Protein AF-A0A813CI62-F1 (afdb_monomer_lite)

Sequence (107 aa):
LGQDHSETIACRELLGKVLASLGDLDQAVHELNQVVELQSKTIGPKSVQALEAMQALASLKESAALQGNGSVKRLGDSVSVTRAAVNKGREDRKAVKDADGSSNSTQ

Radius of gyration: 27.82 Å; chains: 1; bounding box: 65×47×71 Å

Foldseek 3Di:
DDPLPVVVLVVLLVVLVVCLVVVVLVVSLVSLVVSLVSCCVNVRNPDPSNVVSVVSNVVSVVVVVVVVVVVVVVVVVVVVVVVVVVVVVVVVVVVVVVVVPPPPDDD

Structure (mmCIF, N/CA/C/O backbone):
data_AF-A0A813CI62-F1
#
_entry.id   AF-A0A813CI62-F1
#
loop_
_atom_site.group_PDB
_atom_site.id
_atom_site.type_symbol
_atom_site.label_atom_id
_atom_site.label_alt_id
_atom_site.label_comp_id
_atom_site.label_asym_id
_atom_site.label_entity_id
_atom_site.label_seq_id
_atom_site.pdbx_PDB_ins_code
_atom_site.Cartn_x
_atom_site.Cartn_y
_atom_site.Cartn_z
_atom_site.occupancy
_atom_site.B_iso_or_equiv
_atom_site.auth_seq_id
_atom_site.auth_comp_id
_atom_site.auth_asym_id
_atom_site.auth_atom_id
_atom_site.pdbx_PDB_model_num
ATOM 1 N N . LEU A 1 1 ? 8.369 9.458 -23.209 1.00 49.97 1 LEU A N 1
ATOM 2 C CA . LEU A 1 1 ? 8.281 9.335 -21.738 1.00 49.97 1 LEU A CA 1
ATOM 3 C C . LEU A 1 1 ? 6.905 8.747 -21.418 1.00 49.97 1 LEU A C 1
ATOM 5 O O . LEU A 1 1 ? 5.947 9.494 -21.300 1.00 49.97 1 LEU A O 1
ATOM 9 N N . GLY A 1 2 ? 6.767 7.420 -21.501 1.00 47.06 2 GLY A N 1
ATOM 10 C CA . GLY A 1 2 ? 5.480 6.717 -21.367 1.00 47.06 2 GLY A CA 1
ATOM 11 C C . GLY A 1 2 ? 5.208 6.262 -19.931 1.00 47.06 2 GLY A C 1
ATOM 12 O O . GLY A 1 2 ? 6.114 6.283 -19.106 1.00 47.06 2 GLY A O 1
ATOM 13 N N . GLN A 1 3 ? 3.980 5.814 -19.660 1.00 53.06 3 GLN A N 1
ATOM 14 C CA . GLN A 1 3 ? 3.502 5.323 -18.352 1.00 53.06 3 GLN A CA 1
ATOM 15 C C . GLN A 1 3 ? 4.290 4.124 -17.774 1.00 53.06 3 GLN A C 1
ATOM 17 O O . GLN A 1 3 ? 4.118 3.806 -16.603 1.00 53.06 3 GLN A O 1
ATOM 22 N N . ASP A 1 4 ? 5.180 3.514 -18.562 1.00 53.75 4 ASP A N 1
ATOM 23 C CA . ASP A 1 4 ? 6.118 2.451 -18.166 1.00 53.75 4 ASP A CA 1
ATOM 24 C C . ASP A 1 4 ? 7.491 2.964 -17.698 1.00 53.75 4 ASP A C 1
ATOM 26 O O . ASP A 1 4 ? 8.378 2.174 -17.374 1.00 53.75 4 ASP A O 1
ATOM 30 N N . HIS A 1 5 ? 7.733 4.280 -17.697 1.00 63.91 5 HIS A N 1
ATOM 31 C CA . HIS A 1 5 ? 9.036 4.788 -17.287 1.00 63.91 5 HIS A CA 1
ATOM 32 C C . HIS A 1 5 ? 9.192 4.625 -15.775 1.00 63.91 5 HIS A C 1
ATOM 34 O O . HIS A 1 5 ? 8.387 5.143 -15.000 1.00 63.91 5 HIS A O 1
ATOM 40 N N . SER A 1 6 ? 10.265 3.954 -15.354 1.00 66.81 6 SER A N 1
ATOM 41 C CA . SER A 1 6 ? 10.579 3.657 -13.949 1.00 66.81 6 SER A CA 1
ATOM 42 C C . SER A 1 6 ? 10.480 4.869 -13.012 1.00 66.81 6 SER A C 1
ATOM 44 O O . SER A 1 6 ? 10.180 4.711 -11.834 1.00 66.81 6 SER A O 1
ATOM 46 N N . GLU A 1 7 ? 10.676 6.081 -13.535 1.00 70.69 7 GLU A N 1
ATOM 47 C CA . GLU A 1 7 ? 10.511 7.346 -12.814 1.00 70.69 7 GLU A CA 1
ATOM 48 C C . GLU A 1 7 ? 9.058 7.613 -12.399 1.00 70.69 7 GLU A C 1
ATOM 50 O O . GLU A 1 7 ? 8.795 7.981 -11.259 1.00 70.69 7 GLU A O 1
ATOM 55 N N . THR A 1 8 ? 8.089 7.370 -13.286 1.00 78.06 8 THR A N 1
ATOM 56 C CA . THR A 1 8 ? 6.660 7.525 -12.975 1.00 78.06 8 THR A CA 1
ATOM 57 C C . THR A 1 8 ? 6.215 6.514 -11.922 1.00 78.06 8 THR A C 1
ATOM 59 O O . THR A 1 8 ? 5.459 6.855 -11.013 1.00 78.06 8 THR A O 1
ATOM 62 N N . ILE A 1 9 ? 6.724 5.285 -12.011 1.00 79.88 9 ILE A N 1
ATOM 63 C CA . ILE A 1 9 ? 6.477 4.235 -11.020 1.00 79.88 9 ILE A CA 1
ATOM 64 C C . ILE A 1 9 ? 7.062 4.641 -9.657 1.00 79.88 9 ILE A C 1
ATOM 66 O O . ILE A 1 9 ? 6.368 4.543 -8.647 1.00 79.88 9 ILE A O 1
ATOM 70 N N . ALA A 1 10 ? 8.290 5.169 -9.626 1.00 81.12 10 ALA A N 1
ATOM 71 C CA . ALA A 1 10 ? 8.922 5.651 -8.398 1.00 81.12 10 ALA A CA 1
ATOM 72 C C . ALA A 1 10 ? 8.162 6.836 -7.771 1.00 81.12 10 ALA A C 1
ATOM 74 O O . ALA A 1 10 ? 7.981 6.881 -6.554 1.00 81.12 10 ALA A O 1
ATOM 75 N N . CYS A 1 11 ? 7.653 7.769 -8.585 1.00 83.31 11 CYS A N 1
ATOM 76 C CA . CYS A 1 11 ? 6.804 8.859 -8.099 1.00 83.31 11 CYS A CA 1
ATOM 77 C C . CYS A 1 11 ? 5.513 8.345 -7.443 1.00 83.31 11 CYS A C 1
ATOM 79 O O . CYS A 1 11 ? 5.127 8.854 -6.392 1.00 83.31 11 CYS A O 1
ATOM 81 N N . ARG A 1 12 ? 4.860 7.331 -8.025 1.00 85.06 12 ARG A N 1
ATOM 82 C CA . ARG A 1 12 ? 3.654 6.714 -7.443 1.00 85.06 12 ARG A CA 1
ATOM 83 C C . ARG A 1 12 ? 3.945 5.977 -6.142 1.00 85.06 12 ARG A C 1
ATOM 85 O O . ARG A 1 12 ? 3.180 6.084 -5.189 1.00 85.06 12 ARG A O 1
ATOM 92 N N . GLU A 1 13 ? 5.070 5.274 -6.073 1.00 85.31 13 GLU A N 1
ATOM 93 C CA . GLU A 1 13 ? 5.492 4.600 -4.846 1.00 85.31 13 GLU A CA 1
ATOM 94 C C . GLU A 1 13 ? 5.738 5.607 -3.715 1.00 85.31 13 GLU A C 1
ATOM 96 O O . GLU A 1 13 ? 5.275 5.416 -2.587 1.00 85.31 13 GLU A O 1
ATOM 101 N N . LEU A 1 14 ? 6.418 6.715 -4.024 1.00 86.69 14 LEU A N 1
ATOM 102 C CA . LEU A 1 14 ? 6.644 7.792 -3.068 1.00 86.69 14 LEU A CA 1
ATOM 103 C C . LEU A 1 14 ? 5.322 8.423 -2.615 1.00 86.69 14 LEU A C 1
ATOM 105 O O . LEU A 1 14 ? 5.139 8.648 -1.419 1.00 86.69 14 LEU A O 1
ATOM 109 N N . LEU A 1 15 ? 4.387 8.652 -3.541 1.00 88.06 15 LEU A N 1
ATOM 110 C CA . LEU A 1 15 ? 3.053 9.159 -3.223 1.00 88.06 15 LEU A CA 1
ATOM 111 C C . LEU A 1 15 ? 2.315 8.224 -2.255 1.00 88.06 15 LEU A C 1
ATOM 113 O O . LEU A 1 15 ? 1.815 8.688 -1.233 1.00 88.06 15 LEU A O 1
ATOM 117 N N . GLY A 1 16 ? 2.322 6.912 -2.509 1.00 87.12 16 GLY A N 1
ATOM 118 C CA . GLY A 1 16 ? 1.733 5.918 -1.607 1.00 87.12 16 GLY A CA 1
ATOM 119 C C . GLY A 1 16 ? 2.338 5.952 -0.197 1.00 87.12 16 GLY A C 1
ATOM 120 O O . GLY A 1 16 ? 1.608 5.930 0.794 1.00 87.12 16 GLY A O 1
ATOM 121 N N . LYS A 1 17 ? 3.667 6.087 -0.082 1.00 84.94 17 LYS A N 1
ATOM 122 C CA . LYS A 1 17 ? 4.367 6.215 1.215 1.00 84.94 17 LYS A CA 1
ATOM 123 C C . LYS A 1 17 ? 4.005 7.509 1.958 1.00 84.94 17 LYS A C 1
ATOM 125 O O . LYS A 1 17 ? 3.840 7.497 3.181 1.00 84.94 17 LYS A O 1
ATOM 130 N N . VAL A 1 18 ? 3.861 8.621 1.236 1.00 86.50 18 VAL A N 1
ATOM 131 C CA . VAL A 1 18 ? 3.450 9.912 1.813 1.00 86.50 18 VAL A CA 1
ATOM 132 C C . VAL A 1 18 ? 1.9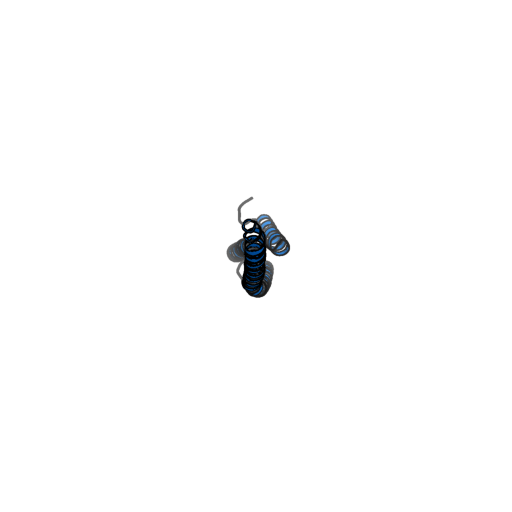99 9.849 2.291 1.00 86.50 18 VAL A C 1
ATOM 134 O O . VAL A 1 18 ? 1.729 10.232 3.426 1.00 86.50 18 VAL A O 1
ATOM 137 N N . LEU A 1 19 ? 1.083 9.302 1.489 1.00 85.31 19 LEU A N 1
ATOM 138 C CA . LEU A 1 19 ? -0.324 9.113 1.866 1.00 85.31 19 LEU A CA 1
ATOM 139 C C . LEU A 1 19 ? -0.466 8.229 3.114 1.00 85.31 19 LEU A C 1
ATOM 141 O O . LEU A 1 19 ? -1.210 8.573 4.031 1.00 85.31 19 LEU A O 1
ATOM 145 N N . ALA A 1 20 ? 0.330 7.158 3.209 1.00 78.94 20 ALA A N 1
ATOM 146 C CA . ALA A 1 20 ? 0.394 6.316 4.401 1.00 78.94 20 ALA A CA 1
ATOM 147 C C . ALA A 1 20 ? 0.836 7.104 5.645 1.00 78.94 20 ALA A C 1
ATOM 149 O O . ALA A 1 20 ? 0.250 6.959 6.716 1.00 78.94 20 ALA A O 1
ATOM 150 N N . SER A 1 21 ? 1.839 7.974 5.495 1.00 80.69 21 SER A N 1
ATOM 151 C CA . SER A 1 21 ? 2.325 8.846 6.576 1.00 80.69 21 SER A CA 1
ATOM 152 C C . SER A 1 21 ? 1.297 9.906 6.988 1.00 80.69 21 SER A C 1
ATOM 154 O O . SER A 1 21 ? 1.257 10.304 8.150 1.00 80.69 21 SER A O 1
ATOM 156 N N . LEU A 1 22 ? 0.449 10.345 6.053 1.00 83.50 22 LEU A N 1
ATOM 157 C CA . LEU A 1 22 ? -0.659 11.273 6.297 1.00 83.50 22 LEU A CA 1
ATOM 158 C C . LEU A 1 22 ? -1.905 10.588 6.887 1.00 83.50 22 LEU A C 1
ATOM 160 O O . LEU A 1 22 ? -2.838 11.279 7.293 1.00 83.50 22 LEU A O 1
ATOM 164 N N . GLY A 1 23 ? -1.924 9.253 6.962 1.00 80.50 23 GLY A N 1
ATOM 165 C CA . GLY A 1 23 ? -3.056 8.474 7.467 1.00 80.50 23 GLY A CA 1
ATOM 166 C C . GLY A 1 23 ? -4.174 8.240 6.447 1.00 80.50 23 GLY A C 1
ATOM 167 O O . GLY A 1 23 ? -5.197 7.662 6.809 1.00 80.50 23 GLY A O 1
ATOM 168 N N . ASP A 1 24 ? -3.991 8.633 5.183 1.00 84.12 24 ASP A N 1
ATOM 169 C CA . ASP A 1 24 ? -4.912 8.293 4.091 1.00 84.12 24 ASP A CA 1
ATOM 170 C C . ASP A 1 24 ? -4.582 6.891 3.561 1.00 84.12 24 ASP A C 1
ATOM 172 O O . ASP A 1 24 ? -3.959 6.695 2.513 1.00 84.12 24 ASP A O 1
ATOM 176 N N . LEU A 1 25 ? -4.930 5.893 4.376 1.00 81.81 25 LEU A N 1
ATOM 177 C CA . LEU A 1 25 ? -4.560 4.500 4.139 1.00 81.81 25 LEU A CA 1
ATOM 178 C C . LEU A 1 25 ? -5.251 3.933 2.890 1.00 81.81 25 LEU A C 1
ATOM 180 O O . LEU A 1 25 ? -4.652 3.122 2.187 1.00 81.81 25 LEU A O 1
ATOM 184 N N . ASP A 1 26 ? -6.467 4.386 2.575 1.00 80.94 26 ASP A N 1
ATOM 185 C CA . ASP A 1 26 ? -7.223 3.923 1.408 1.00 80.94 26 ASP A CA 1
ATOM 186 C C . ASP A 1 26 ? -6.562 4.372 0.097 1.00 80.94 26 ASP A C 1
ATOM 188 O O . ASP A 1 26 ? -6.322 3.547 -0.793 1.00 80.94 26 ASP A O 1
ATOM 192 N N . GLN A 1 27 ? -6.193 5.656 -0.015 1.00 81.81 27 GLN A N 1
ATOM 193 C CA . GLN A 1 27 ? -5.470 6.143 -1.194 1.00 81.81 27 GLN A CA 1
ATOM 194 C C . GLN A 1 27 ? -4.053 5.565 -1.276 1.00 81.81 27 GLN A C 1
ATOM 196 O O . GLN A 1 27 ? -3.592 5.208 -2.362 1.00 81.81 27 GLN A O 1
ATOM 201 N N . ALA A 1 28 ? -3.374 5.399 -0.138 1.00 84.56 28 ALA A N 1
ATOM 202 C CA . ALA A 1 28 ? -2.049 4.790 -0.097 1.00 84.56 28 ALA A CA 1
ATOM 203 C C . ALA A 1 28 ? -2.056 3.338 -0.612 1.00 84.56 28 ALA A C 1
ATOM 205 O O . ALA A 1 28 ? -1.177 2.946 -1.386 1.00 84.56 28 ALA A O 1
ATOM 206 N N . VAL A 1 29 ? -3.072 2.545 -0.247 1.00 86.19 29 VAL A N 1
ATOM 207 C CA . VAL A 1 29 ? -3.253 1.179 -0.765 1.00 86.19 29 VAL A CA 1
ATOM 208 C C . VAL A 1 29 ? -3.540 1.199 -2.266 1.00 86.19 29 VAL A C 1
ATOM 210 O O . VAL A 1 29 ? -3.046 0.330 -2.989 1.00 86.19 29 VAL A O 1
ATOM 213 N N . HIS A 1 30 ? -4.322 2.163 -2.757 1.00 87.19 30 HIS A N 1
ATOM 214 C CA . HIS A 1 30 ? -4.613 2.285 -4.185 1.00 87.19 30 HIS A CA 1
ATOM 215 C C . HIS A 1 30 ? -3.343 2.530 -5.012 1.00 87.19 30 HIS A C 1
ATOM 217 O O . HIS A 1 30 ? -3.078 1.784 -5.957 1.00 87.19 30 HIS A O 1
ATOM 223 N N . GLU A 1 31 ? -2.526 3.514 -4.627 1.00 87.50 31 GLU A N 1
ATOM 224 C CA . GLU A 1 31 ? -1.299 3.862 -5.354 1.00 87.50 31 GLU A CA 1
ATOM 225 C C . GLU A 1 31 ? -0.268 2.726 -5.331 1.00 87.50 31 GLU A C 1
ATOM 227 O O . GLU A 1 31 ? 0.286 2.370 -6.373 1.00 87.50 31 GLU A O 1
ATOM 232 N N . LEU A 1 32 ? -0.059 2.080 -4.178 1.00 85.50 32 LEU A N 1
ATOM 233 C CA . LEU A 1 32 ? 0.884 0.960 -4.076 1.00 85.50 32 LEU A CA 1
ATOM 234 C C . LEU A 1 32 ? 0.429 -0.274 -4.877 1.00 85.50 32 LEU A C 1
ATOM 236 O O . LEU A 1 32 ? 1.274 -0.970 -5.438 1.00 85.50 32 LEU A O 1
ATOM 240 N N . ASN A 1 33 ? -0.879 -0.539 -5.001 1.00 86.69 33 ASN A N 1
ATOM 241 C CA . ASN A 1 33 ? -1.372 -1.614 -5.876 1.00 86.69 33 ASN A CA 1
ATOM 242 C C . ASN A 1 33 ? -1.050 -1.335 -7.349 1.00 86.69 33 ASN A C 1
ATOM 244 O O . ASN A 1 33 ? -0.607 -2.242 -8.055 1.00 86.69 33 ASN A O 1
ATOM 248 N N . GLN A 1 34 ? -1.2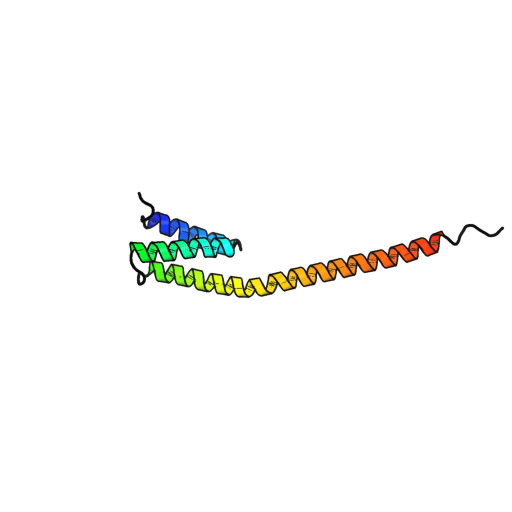36 -0.092 -7.808 1.00 87.06 34 GLN A N 1
ATOM 249 C CA . GLN A 1 34 ? -0.893 0.274 -9.183 1.00 87.06 34 GLN A CA 1
ATOM 250 C C . GLN A 1 34 ? 0.608 0.131 -9.445 1.00 87.06 34 GLN A C 1
ATOM 252 O O . GLN A 1 34 ? 0.997 -0.356 -10.503 1.00 87.06 34 GLN A O 1
ATOM 257 N N . VAL A 1 35 ? 1.457 0.490 -8.476 1.00 86.44 35 VAL A N 1
ATOM 258 C CA . VAL A 1 35 ? 2.913 0.293 -8.567 1.00 86.44 35 VAL A CA 1
ATOM 259 C C . VAL A 1 35 ? 3.261 -1.185 -8.742 1.00 86.44 35 VAL A C 1
ATOM 261 O O . VAL A 1 35 ? 4.021 -1.516 -9.649 1.00 86.44 35 VAL A O 1
ATOM 264 N N . VAL A 1 36 ? 2.675 -2.077 -7.936 1.00 83.81 36 VAL A N 1
ATOM 265 C CA . VAL A 1 36 ? 2.909 -3.528 -8.043 1.00 83.81 36 VAL A CA 1
ATOM 266 C C . VAL A 1 36 ? 2.453 -4.064 -9.400 1.00 83.81 36 VAL A C 1
ATOM 268 O O . VAL A 1 36 ? 3.169 -4.855 -10.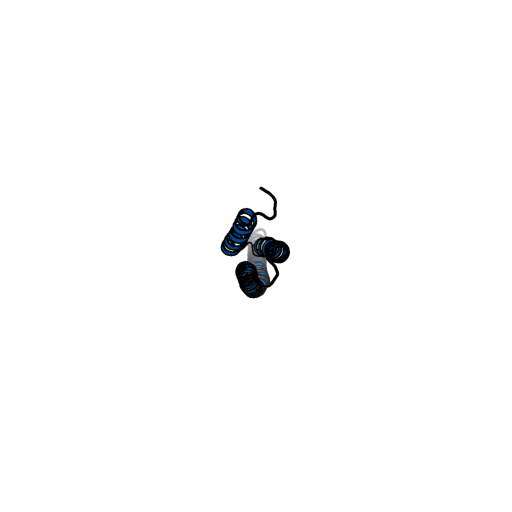018 1.00 83.81 36 VAL A O 1
ATOM 271 N N . GLU A 1 37 ? 1.288 -3.638 -9.888 1.00 84.06 37 GLU A N 1
ATOM 272 C CA . GLU A 1 37 ? 0.759 -4.080 -11.179 1.00 84.06 37 GLU A CA 1
ATOM 273 C C . GLU A 1 37 ? 1.633 -3.601 -12.347 1.00 84.06 37 GLU A C 1
ATOM 275 O O . GLU A 1 37 ? 1.963 -4.392 -13.234 1.00 84.06 37 GLU A O 1
ATOM 280 N N . LEU A 1 38 ? 2.054 -2.334 -12.325 1.00 81.31 38 LEU A N 1
ATOM 281 C CA . LEU A 1 38 ? 2.936 -1.757 -13.337 1.00 81.31 38 LEU A CA 1
ATOM 282 C C . LEU A 1 38 ? 4.311 -2.429 -13.307 1.00 81.31 38 LEU A C 1
ATOM 284 O O . LEU A 1 38 ? 4.741 -2.964 -14.321 1.00 81.31 38 LEU A O 1
ATOM 288 N N . GLN A 1 39 ? 4.967 -2.531 -12.148 1.00 77.50 39 GLN A N 1
ATOM 289 C CA . GLN A 1 39 ? 6.279 -3.187 -12.042 1.00 77.50 39 GLN A CA 1
ATOM 290 C C . GLN A 1 39 ? 6.235 -4.665 -12.450 1.00 77.50 39 GLN A C 1
ATOM 292 O O . GLN A 1 39 ? 7.161 -5.151 -13.107 1.00 77.50 39 GLN A O 1
ATOM 297 N N . SER A 1 40 ? 5.148 -5.371 -12.126 1.00 78.56 40 SER A N 1
ATOM 298 C CA . SER A 1 40 ? 4.951 -6.761 -12.550 1.00 78.56 40 SER A CA 1
ATOM 299 C C . SER A 1 40 ? 4.820 -6.896 -14.068 1.00 78.56 40 SER A C 1
ATOM 301 O O . SER A 1 40 ? 5.294 -7.888 -14.619 1.00 78.56 40 SER A O 1
ATOM 303 N N . LYS A 1 41 ? 4.211 -5.913 -14.746 1.00 76.94 41 LYS A N 1
ATOM 304 C CA . LYS A 1 41 ? 4.079 -5.879 -16.213 1.00 76.94 41 LYS A CA 1
ATOM 305 C C . LYS A 1 41 ? 5.362 -5.416 -16.910 1.00 76.94 41 LYS A C 1
ATOM 307 O O . LYS A 1 41 ? 5.704 -5.972 -17.948 1.00 76.94 41 LYS A O 1
ATOM 312 N N . THR A 1 42 ? 6.069 -4.435 -16.348 1.00 73.38 42 THR A N 1
ATOM 313 C CA . THR A 1 42 ? 7.230 -3.795 -16.988 1.00 73.38 42 THR A CA 1
ATOM 314 C C . THR A 1 42 ? 8.531 -4.581 -16.784 1.00 73.38 42 THR A C 1
ATOM 316 O O . THR A 1 42 ? 9.309 -4.728 -17.721 1.00 73.38 42 THR A O 1
ATOM 319 N N . ILE A 1 43 ? 8.793 -5.085 -15.570 1.00 70.62 43 ILE A N 1
ATOM 320 C CA . ILE A 1 43 ? 10.086 -5.706 -15.192 1.00 70.62 43 ILE A CA 1
ATOM 321 C C . ILE A 1 43 ? 9.908 -7.182 -14.795 1.00 70.62 43 ILE A C 1
ATOM 323 O O . ILE A 1 43 ? 10.846 -7.977 -14.859 1.00 70.62 43 ILE A O 1
ATOM 327 N N . GLY A 1 44 ? 8.685 -7.573 -14.436 1.00 66.75 44 GLY A N 1
ATOM 328 C CA . GLY A 1 44 ? 8.333 -8.929 -14.038 1.00 66.75 44 GLY A CA 1
ATOM 329 C C . GLY A 1 44 ? 8.134 -9.068 -12.523 1.00 66.75 44 GLY A C 1
ATOM 330 O O . GLY A 1 44 ? 8.720 -8.326 -11.731 1.00 66.75 44 GLY A O 1
ATOM 331 N N . PRO A 1 45 ? 7.347 -10.064 -12.083 1.00 64.19 45 PRO A N 1
ATOM 332 C CA . PRO A 1 45 ? 6.869 -10.195 -10.700 1.00 64.19 45 PRO A CA 1
ATOM 333 C C . PRO A 1 45 ? 7.953 -10.552 -9.665 1.00 64.19 45 PRO A C 1
ATOM 335 O O . PRO A 1 45 ? 7.651 -10.688 -8.484 1.00 64.19 45 PRO A O 1
ATOM 338 N N . LYS A 1 46 ? 9.210 -10.744 -10.089 1.00 63.78 46 LYS A N 1
ATOM 339 C CA . LYS A 1 46 ? 10.358 -11.064 -9.219 1.00 63.78 46 LYS A CA 1
ATOM 340 C C . LYS A 1 46 ? 11.401 -9.943 -9.148 1.00 63.78 46 LYS A C 1
ATOM 342 O O . LYS A 1 46 ? 12.497 -10.173 -8.641 1.00 63.78 46 LYS A O 1
ATOM 347 N N . SER A 1 47 ? 11.095 -8.751 -9.665 1.00 69.06 47 SER A N 1
ATOM 348 C CA . SER A 1 47 ? 11.971 -7.591 -9.482 1.00 69.06 47 SER A CA 1
ATOM 349 C C . SER A 1 47 ? 12.046 -7.204 -8.003 1.00 69.06 47 SER A C 1
ATOM 351 O O . SER A 1 47 ? 11.034 -7.236 -7.302 1.00 69.06 47 SER A O 1
ATOM 353 N N . VAL A 1 48 ? 13.228 -6.784 -7.545 1.00 76.06 48 VAL A N 1
ATOM 354 C CA . VAL A 1 48 ? 13.438 -6.239 -6.190 1.00 76.06 48 VAL A CA 1
ATOM 355 C C . VAL A 1 48 ? 12.458 -5.097 -5.907 1.00 76.06 48 VAL A C 1
ATOM 357 O O . VAL A 1 48 ? 11.868 -5.046 -4.837 1.00 76.06 48 VAL A O 1
ATOM 360 N N . GLN A 1 49 ? 12.190 -4.257 -6.908 1.00 71.06 49 GLN A N 1
ATOM 361 C CA . GLN A 1 49 ? 11.270 -3.124 -6.791 1.00 71.06 49 GLN A CA 1
ATOM 362 C C . GLN A 1 49 ? 9.821 -3.579 -6.542 1.00 71.06 49 GLN A C 1
ATOM 364 O O . GLN A 1 49 ? 9.132 -3.020 -5.692 1.00 71.06 49 GLN A O 1
ATOM 369 N N . ALA A 1 50 ? 9.384 -4.650 -7.219 1.00 72.69 50 ALA A N 1
ATOM 370 C CA . ALA A 1 50 ? 8.050 -5.224 -7.024 1.00 72.69 50 ALA A CA 1
ATOM 371 C C . ALA A 1 50 ? 7.896 -5.811 -5.617 1.00 72.69 50 ALA A C 1
ATOM 373 O O . ALA A 1 50 ? 6.849 -5.653 -4.989 1.00 72.69 50 ALA A O 1
ATOM 374 N N . LEU A 1 51 ? 8.953 -6.443 -5.102 1.00 80.69 51 LEU A N 1
ATOM 375 C CA . LEU A 1 51 ? 8.982 -6.965 -3.738 1.00 80.69 51 LEU A CA 1
ATOM 376 C C . LEU A 1 51 ? 8.921 -5.839 -2.696 1.00 80.69 51 LEU A C 1
ATOM 378 O O . LEU A 1 51 ? 8.166 -5.957 -1.732 1.00 80.69 51 LEU A O 1
ATOM 382 N N . GLU A 1 52 ? 9.643 -4.736 -2.905 1.00 82.00 52 GLU A N 1
ATOM 383 C CA . GLU A 1 52 ? 9.600 -3.558 -2.024 1.00 82.00 52 GLU A CA 1
ATOM 384 C C . GLU A 1 52 ? 8.202 -2.925 -1.984 1.00 82.00 52 GLU A C 1
ATOM 386 O O . GLU A 1 52 ? 7.671 -2.652 -0.902 1.00 82.00 52 GLU A O 1
ATOM 391 N N . ALA A 1 53 ? 7.559 -2.766 -3.144 1.00 76.19 53 ALA A N 1
ATOM 392 C CA . ALA A 1 53 ? 6.198 -2.243 -3.232 1.00 76.19 53 ALA A CA 1
ATOM 393 C C . ALA A 1 53 ? 5.172 -3.175 -2.557 1.00 76.19 53 ALA A C 1
ATOM 395 O O . ALA A 1 53 ? 4.296 -2.714 -1.820 1.00 76.19 53 ALA A O 1
ATOM 396 N N . MET A 1 54 ? 5.305 -4.493 -2.743 1.00 82.56 54 MET A N 1
ATOM 397 C CA . MET A 1 54 ? 4.474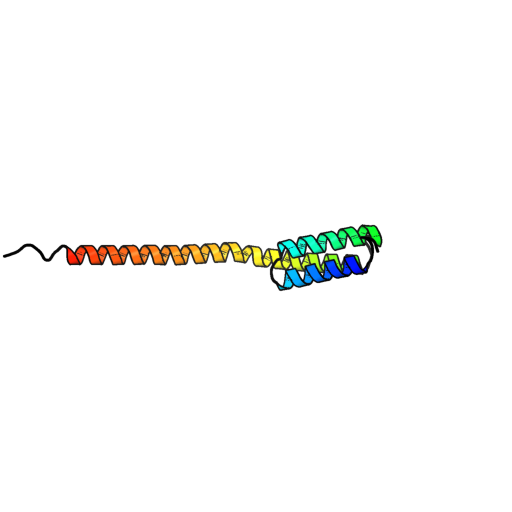 -5.490 -2.058 1.00 82.56 54 MET A CA 1
ATOM 398 C C . MET A 1 54 ? 4.657 -5.452 -0.538 1.00 82.56 54 MET A C 1
ATOM 400 O O . MET A 1 54 ? 3.674 -5.542 0.200 1.00 82.56 54 MET A O 1
ATOM 404 N N . GLN A 1 55 ? 5.892 -5.297 -0.059 1.00 86.69 55 GLN A N 1
ATOM 405 C CA . GLN A 1 55 ? 6.183 -5.210 1.369 1.00 86.69 55 GLN A CA 1
ATOM 406 C C . GLN A 1 55 ? 5.578 -3.944 1.985 1.00 86.69 55 GLN A C 1
ATOM 408 O O . GLN A 1 55 ? 4.921 -4.027 3.023 1.00 86.69 55 GLN A O 1
ATOM 413 N N . ALA A 1 56 ? 5.722 -2.793 1.320 1.00 82.00 56 ALA A N 1
ATOM 414 C CA . ALA A 1 56 ? 5.094 -1.546 1.753 1.00 82.00 56 ALA A CA 1
ATOM 415 C C . ALA A 1 56 ? 3.565 -1.684 1.840 1.00 82.00 56 ALA A C 1
ATOM 417 O O . ALA A 1 56 ? 2.949 -1.240 2.809 1.00 82.00 56 ALA A O 1
ATOM 418 N N . LEU A 1 57 ? 2.955 -2.359 0.863 1.00 84.31 57 LEU A N 1
ATOM 419 C CA . LEU A 1 57 ? 1.519 -2.612 0.838 1.00 84.31 57 LEU A CA 1
ATOM 420 C C . LEU A 1 57 ? 1.067 -3.558 1.961 1.00 84.31 57 LEU A C 1
ATOM 422 O O . LEU A 1 57 ? 0.014 -3.334 2.559 1.00 84.31 57 LEU A O 1
ATOM 426 N N . ALA A 1 58 ? 1.850 -4.592 2.274 1.00 86.62 58 ALA A N 1
ATOM 427 C CA . ALA A 1 58 ? 1.563 -5.508 3.376 1.00 86.62 58 ALA A CA 1
ATOM 428 C C . ALA A 1 58 ? 1.590 -4.786 4.733 1.00 86.62 58 ALA A C 1
ATOM 430 O O . ALA A 1 58 ? 0.615 -4.864 5.481 1.00 86.62 58 ALA A O 1
ATOM 431 N N . SER A 1 59 ? 2.645 -4.012 5.009 1.00 85.31 59 SER A N 1
ATOM 432 C CA . SER A 1 59 ? 2.753 -3.218 6.240 1.00 85.31 59 SER A CA 1
ATOM 433 C C . SER A 1 59 ? 1.639 -2.178 6.362 1.00 85.31 59 SER A C 1
ATOM 435 O O . SER A 1 59 ? 1.128 -1.935 7.454 1.00 85.31 59 SER A O 1
ATOM 437 N N . LEU A 1 60 ? 1.223 -1.584 5.241 1.00 83.25 60 LEU A N 1
ATOM 438 C CA . LEU A 1 60 ? 0.122 -0.630 5.210 1.00 83.25 60 LEU A CA 1
ATOM 439 C C . LEU A 1 60 ? -1.232 -1.285 5.502 1.00 83.25 60 LEU A C 1
ATOM 441 O O . LEU A 1 60 ? -2.041 -0.736 6.241 1.00 83.25 60 LEU A O 1
ATOM 445 N N . LYS A 1 61 ? -1.493 -2.469 4.944 1.00 80.94 61 LYS A N 1
ATOM 446 C CA . LYS A 1 61 ? -2.728 -3.209 5.233 1.00 80.94 61 LYS A CA 1
ATOM 447 C C . LYS A 1 61 ? -2.783 -3.681 6.679 1.00 80.94 61 LYS A C 1
ATOM 449 O O . LYS A 1 61 ? -3.854 -3.664 7.277 1.00 80.94 61 LYS A O 1
ATOM 454 N N . GLU A 1 62 ? -1.648 -4.076 7.246 1.00 81.50 62 GLU A N 1
ATOM 455 C CA . GLU A 1 62 ? -1.553 -4.443 8.657 1.00 81.50 62 GLU A CA 1
ATOM 456 C C . GLU A 1 62 ? -1.807 -3.230 9.562 1.00 81.50 62 GLU A C 1
ATOM 458 O O . GLU A 1 62 ? -2.633 -3.304 10.472 1.00 81.50 62 GLU A O 1
ATOM 463 N N . SER A 1 63 ? -1.199 -2.077 9.265 1.00 76.88 63 SER A N 1
ATOM 464 C CA . SER A 1 63 ? -1.457 -0.845 10.016 1.00 76.88 63 SER A CA 1
ATOM 465 C C . SER A 1 63 ? -2.904 -0.363 9.861 1.00 76.88 63 SER A C 1
ATOM 467 O O . SER A 1 63 ? -3.519 0.035 10.850 1.00 76.88 63 SER A O 1
ATOM 469 N N . ALA A 1 64 ? -3.497 -0.486 8.671 1.00 74.50 64 ALA A N 1
ATOM 470 C CA . ALA A 1 64 ? -4.907 -0.192 8.427 1.00 74.50 64 ALA A CA 1
ATOM 471 C C . ALA A 1 64 ? -5.844 -1.150 9.168 1.00 74.50 64 ALA A C 1
ATOM 473 O O . ALA A 1 64 ? -6.842 -0.705 9.726 1.00 74.50 64 ALA A O 1
ATOM 474 N N . ALA A 1 65 ? -5.522 -2.442 9.247 1.00 74.88 65 ALA A N 1
ATOM 475 C CA . ALA A 1 65 ? -6.291 -3.405 10.033 1.00 74.88 65 ALA A CA 1
ATOM 476 C C . ALA A 1 65 ? -6.228 -3.090 11.538 1.00 74.88 65 ALA A C 1
ATOM 478 O O . ALA A 1 65 ? -7.243 -3.157 12.235 1.00 74.88 65 ALA A O 1
ATOM 479 N N . LEU A 1 66 ? -5.059 -2.671 12.032 1.00 68.75 66 LEU A N 1
ATOM 480 C CA . LEU A 1 66 ? -4.880 -2.225 13.416 1.00 68.75 66 LEU A CA 1
ATOM 481 C C . LEU A 1 66 ? -5.640 -0.915 13.703 1.00 68.75 66 LEU A C 1
ATOM 483 O O . LEU A 1 66 ? -6.221 -0.768 14.780 1.00 68.75 66 LEU A O 1
ATOM 487 N N . GLN A 1 67 ? -5.697 0.017 12.747 1.00 63.62 67 GLN A N 1
ATOM 488 C CA . GLN A 1 67 ? -6.432 1.283 12.887 1.00 63.62 67 GLN A CA 1
ATOM 489 C C . GLN A 1 67 ? -7.945 1.151 12.653 1.00 63.62 67 GLN A C 1
ATOM 491 O O . GLN A 1 67 ? -8.730 1.833 13.316 1.00 63.62 67 GLN A O 1
ATOM 496 N N . GLY A 1 68 ? -8.381 0.236 11.786 1.00 56.53 68 GLY A N 1
ATOM 497 C CA . GLY A 1 68 ? -9.788 -0.064 11.505 1.00 56.53 68 GLY A CA 1
ATOM 498 C C . GLY A 1 68 ? -10.545 -0.584 12.728 1.00 56.53 68 GLY A C 1
ATOM 499 O O . GLY A 1 68 ? -11.744 -0.349 12.866 1.00 56.53 68 GLY A O 1
ATOM 500 N N . ASN A 1 69 ? -9.830 -1.181 13.685 1.00 50.00 69 ASN A N 1
ATOM 501 C CA . ASN A 1 69 ? -10.388 -1.568 14.981 1.00 50.00 69 ASN A CA 1
ATOM 502 C C . ASN A 1 69 ? -10.509 -0.378 15.968 1.00 50.00 69 ASN A C 1
ATOM 504 O O . ASN A 1 69 ? -11.261 -0.434 16.941 1.00 50.00 69 ASN A O 1
ATOM 508 N N . GLY A 1 70 ? -9.794 0.726 15.717 1.00 50.16 70 GLY A N 1
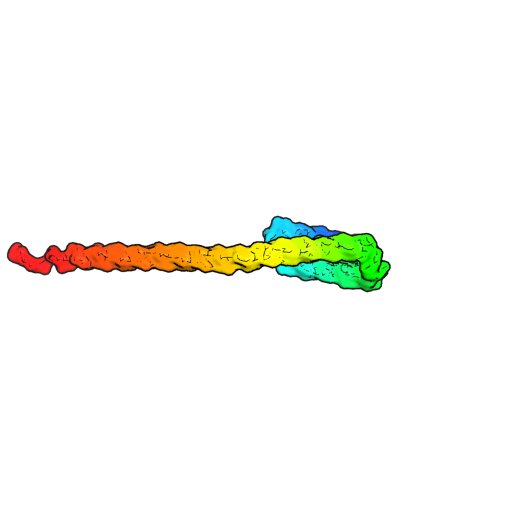ATOM 509 C CA . GLY A 1 70 ? -9.837 1.958 16.514 1.00 50.16 70 GLY A CA 1
ATOM 510 C C . GLY A 1 70 ? -10.946 2.932 16.101 1.00 50.16 70 GLY A C 1
ATOM 511 O O . GLY A 1 70 ? -11.494 3.629 16.955 1.00 50.16 70 GLY A O 1
ATOM 512 N N . SER A 1 71 ? -11.325 2.967 14.822 1.00 47.84 71 SER A N 1
ATOM 513 C CA . SER A 1 71 ? -12.331 3.913 14.308 1.00 47.84 71 SER A CA 1
ATOM 514 C C . SER A 1 71 ? -13.749 3.620 14.809 1.00 47.84 71 SER A C 1
ATOM 516 O O . SER A 1 71 ? -14.469 4.543 15.192 1.00 47.84 71 SER A O 1
ATOM 518 N N . VAL A 1 72 ? -14.138 2.343 14.906 1.00 54.47 72 VAL A N 1
ATOM 519 C CA . VAL A 1 72 ? -15.452 1.952 15.455 1.00 54.47 72 VAL A CA 1
ATOM 520 C C . VAL A 1 72 ? -15.510 2.204 16.963 1.00 54.47 72 VAL A C 1
ATOM 522 O O . VAL A 1 72 ? -16.517 2.696 17.473 1.00 54.47 72 VAL A O 1
ATOM 525 N N . LYS A 1 73 ? -14.406 1.954 17.679 1.00 50.16 73 LYS A N 1
ATOM 526 C CA . LYS A 1 73 ? -14.322 2.187 19.125 1.00 50.16 73 LYS A CA 1
ATOM 527 C C . LYS A 1 73 ? -14.394 3.677 19.468 1.00 50.16 73 LYS A C 1
ATOM 529 O O . LYS A 1 73 ? -15.164 4.063 20.335 1.00 50.16 73 LYS A O 1
ATOM 534 N N . ARG A 1 74 ? -13.689 4.539 18.726 1.00 54.41 74 ARG A N 1
ATOM 535 C CA . ARG A 1 74 ? -13.690 5.994 18.969 1.00 54.41 74 ARG A CA 1
ATOM 536 C C . ARG A 1 74 ? -15.018 6.666 18.626 1.00 54.41 74 ARG A C 1
ATOM 538 O O . ARG A 1 74 ? -15.422 7.581 19.340 1.00 54.41 74 ARG A O 1
ATOM 545 N N . LEU A 1 75 ? -15.710 6.217 17.576 1.00 52.91 75 LEU A N 1
ATOM 546 C CA . LEU A 1 75 ? -17.063 6.699 17.279 1.00 52.91 75 LEU A CA 1
ATOM 547 C C . LEU A 1 75 ? -18.073 6.191 18.319 1.00 52.91 75 LEU A C 1
ATOM 549 O O . LEU A 1 75 ? -18.914 6.968 18.762 1.00 52.91 75 LEU A O 1
ATOM 553 N N . GLY A 1 76 ? -17.947 4.942 18.781 1.00 57.56 76 GLY A N 1
ATOM 554 C CA . GLY A 1 76 ? -18.759 4.401 19.876 1.00 57.56 76 GLY A CA 1
ATOM 555 C C . GLY A 1 76 ? -18.561 5.145 21.203 1.00 57.56 76 GLY A C 1
ATOM 556 O O . GLY A 1 76 ? -19.540 5.514 21.857 1.00 57.56 76 GLY A O 1
ATOM 557 N N . ASP A 1 77 ? -17.311 5.440 21.561 1.00 59.84 77 ASP A N 1
ATOM 558 C CA . ASP A 1 77 ? -16.951 6.177 22.775 1.00 59.84 77 ASP A CA 1
ATOM 559 C C . ASP A 1 77 ? -17.401 7.645 22.685 1.00 59.84 77 ASP A C 1
ATOM 561 O O . ASP A 1 77 ? -17.987 8.176 23.628 1.00 59.84 77 ASP A O 1
ATOM 565 N N . SER A 1 78 ? -17.225 8.296 21.528 1.00 52.66 78 SER A N 1
ATOM 566 C CA . SER A 1 78 ? -17.678 9.676 21.309 1.00 52.66 78 SER A CA 1
ATOM 567 C C . SER A 1 78 ? -19.204 9.795 21.350 1.00 52.66 78 SER A C 1
ATOM 569 O O . SER A 1 78 ? -19.720 10.668 22.045 1.00 52.66 78 SER A O 1
ATOM 571 N N . VAL A 1 79 ? -19.941 8.891 20.694 1.00 62.12 79 VAL A N 1
ATOM 572 C CA . VAL A 1 79 ? -21.414 8.884 20.731 1.00 62.12 79 VAL A CA 1
ATOM 573 C C . VAL A 1 79 ? -21.928 8.592 22.142 1.00 62.12 79 VAL A C 1
ATOM 575 O O . VAL A 1 79 ? -22.903 9.211 22.574 1.00 62.12 79 VAL A O 1
ATOM 578 N N . SER A 1 80 ? -21.265 7.709 22.894 1.00 58.84 80 SER A N 1
ATOM 579 C CA . SER A 1 80 ? -21.628 7.412 24.286 1.00 58.84 80 SER A CA 1
ATOM 580 C C . SER A 1 80 ? -21.406 8.615 25.207 1.00 58.84 80 SER A C 1
ATOM 582 O O . SER A 1 80 ? -22.295 8.956 25.991 1.00 58.84 80 SER A O 1
ATOM 584 N N . VAL A 1 81 ? -20.276 9.317 25.069 1.00 64.19 81 VAL A N 1
ATOM 585 C CA . VAL A 1 81 ? -19.967 10.539 25.834 1.00 64.19 81 VAL A CA 1
ATOM 586 C C . VAL A 1 81 ? -20.943 11.667 25.494 1.00 64.19 81 VAL A C 1
ATOM 588 O O . VAL A 1 81 ? -21.479 12.313 26.396 1.00 64.19 81 VAL A O 1
ATOM 591 N N . THR A 1 82 ? -21.253 11.872 24.211 1.00 58.81 82 THR A N 1
ATOM 592 C CA . THR A 1 82 ? -22.227 12.888 23.790 1.00 58.81 82 THR A CA 1
ATOM 593 C C . THR A 1 82 ? -23.638 12.548 24.272 1.00 58.81 82 THR A C 1
ATOM 595 O O . THR A 1 82 ? -24.338 13.426 24.774 1.00 58.81 82 THR A O 1
ATOM 598 N N . ARG A 1 83 ? -24.062 11.278 24.202 1.00 67.12 83 ARG A N 1
ATOM 599 C CA . ARG A 1 83 ? -25.376 10.841 24.703 1.00 67.12 83 ARG A CA 1
ATOM 600 C C . ARG A 1 83 ? -25.497 11.020 26.218 1.00 67.12 83 ARG A C 1
ATOM 602 O O . ARG A 1 83 ? -26.535 11.484 26.685 1.00 67.12 83 ARG A O 1
ATOM 609 N N . ALA A 1 84 ? -24.444 10.706 26.975 1.00 63.41 84 ALA A N 1
ATOM 610 C CA . ALA A 1 84 ? -24.408 10.922 28.421 1.00 63.41 84 ALA A CA 1
ATOM 611 C C . ALA A 1 84 ? -24.503 12.416 28.782 1.00 63.41 84 ALA A C 1
ATOM 613 O O . ALA A 1 84 ? -25.283 12.789 29.659 1.00 63.41 84 ALA A O 1
ATOM 614 N N . ALA A 1 85 ? -23.782 13.283 28.065 1.00 63.34 85 ALA A N 1
ATOM 615 C CA . ALA A 1 85 ? -23.829 14.730 28.281 1.00 63.34 85 ALA A CA 1
ATOM 616 C C . ALA A 1 85 ? -25.205 15.338 27.945 1.00 63.34 85 ALA A C 1
ATOM 618 O O . ALA A 1 85 ? -25.716 16.177 28.688 1.00 63.34 85 ALA A O 1
ATOM 619 N N . VAL A 1 86 ? -25.840 14.882 26.859 1.00 67.94 86 VAL A N 1
ATOM 620 C CA . VAL A 1 86 ? -27.173 15.352 26.441 1.00 67.94 86 VAL A CA 1
ATOM 621 C C . VAL A 1 86 ? -28.268 14.898 27.408 1.00 67.94 86 VAL A C 1
ATOM 623 O O . VAL A 1 86 ? -29.180 15.674 27.696 1.00 67.94 86 VAL A O 1
ATOM 626 N N . ASN A 1 87 ? -28.180 13.676 27.942 1.00 63.12 87 ASN A N 1
ATOM 627 C CA . ASN A 1 87 ? -29.143 13.184 28.928 1.00 63.12 87 ASN A CA 1
ATOM 628 C C . ASN A 1 87 ? -29.030 13.950 30.254 1.00 63.12 87 ASN A C 1
ATOM 630 O O . ASN A 1 87 ? -30.049 14.407 30.768 1.00 63.12 87 ASN A O 1
ATOM 6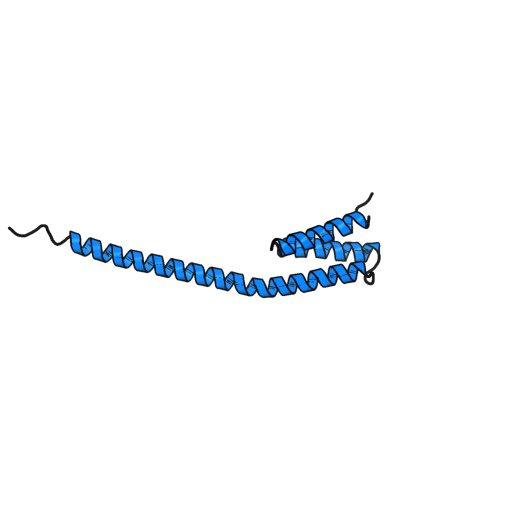34 N N . LYS A 1 88 ? -27.806 14.201 30.740 1.00 62.91 88 LYS A N 1
ATOM 635 C CA . LYS A 1 88 ? -27.571 14.956 31.981 1.00 62.91 88 LYS A CA 1
ATOM 636 C C . LYS A 1 88 ? -28.093 16.398 31.899 1.00 62.91 88 LYS A C 1
ATOM 638 O O . LYS A 1 88 ? -28.868 16.828 32.744 1.00 62.91 88 LYS A O 1
ATOM 643 N N . GLY A 1 89 ? -27.813 17.103 30.798 1.00 61.31 89 GLY A N 1
ATOM 644 C CA . GLY A 1 89 ? -28.330 18.463 30.584 1.00 61.31 89 GLY A CA 1
ATOM 645 C C . GLY A 1 89 ? -29.851 18.555 30.360 1.00 61.31 89 GLY A C 1
ATOM 646 O O . GLY A 1 89 ? -30.419 19.653 30.387 1.00 61.31 89 GLY A O 1
ATOM 647 N N . ARG A 1 90 ? -30.535 17.429 30.106 1.00 58.47 90 ARG A N 1
ATOM 648 C CA . ARG A 1 90 ? -32.002 17.364 30.011 1.00 58.47 90 ARG A CA 1
ATOM 649 C C . ARG A 1 90 ? -32.652 17.150 31.379 1.00 58.47 90 ARG A C 1
ATOM 651 O O . ARG A 1 90 ? -33.729 17.700 31.603 1.00 58.47 90 ARG A O 1
ATOM 658 N N . GLU A 1 91 ? -32.006 16.407 32.273 1.00 58.56 91 GLU A N 1
ATOM 659 C CA . GLU A 1 91 ? -32.442 16.240 33.666 1.00 58.56 91 GLU A CA 1
ATOM 660 C C . GLU A 1 91 ? -32.312 17.557 34.441 1.00 58.56 91 GLU A C 1
ATOM 662 O O . GLU A 1 91 ? -33.288 18.010 35.043 1.00 58.56 91 GLU A O 1
ATOM 667 N N . ASP A 1 92 ? -31.181 18.251 34.293 1.00 58.88 92 ASP A N 1
ATOM 668 C CA . ASP A 1 92 ? -30.924 19.527 34.975 1.00 58.88 92 ASP A CA 1
ATOM 669 C C . ASP A 1 92 ? -31.924 20.625 34.558 1.00 58.88 92 ASP A C 1
ATOM 671 O O . ASP A 1 92 ? -32.423 21.387 35.386 1.00 58.88 92 ASP A O 1
ATOM 675 N N . ARG A 1 93 ? -32.299 20.689 33.270 1.00 56.75 93 ARG A N 1
ATOM 676 C CA . ARG A 1 93 ? -33.300 21.661 32.784 1.00 56.75 93 ARG A CA 1
ATOM 677 C C . ARG A 1 93 ? -34.725 21.360 33.231 1.00 56.75 93 ARG A C 1
ATOM 679 O O . ARG A 1 93 ? -35.529 22.288 33.314 1.00 56.75 93 ARG A O 1
ATOM 686 N N . LYS A 1 94 ? -35.056 20.091 33.472 1.00 58.78 94 LYS A N 1
ATOM 687 C CA . LYS A 1 94 ? -36.370 19.721 34.002 1.00 58.78 94 LYS A CA 1
ATOM 688 C C . LYS A 1 94 ? -36.483 20.167 35.464 1.00 58.78 94 LYS A C 1
ATOM 690 O O . LYS A 1 94 ? -37.456 20.827 35.802 1.00 58.78 94 LYS A O 1
ATOM 695 N N . ALA A 1 95 ? -35.425 19.963 36.254 1.00 57.88 95 ALA A N 1
ATOM 696 C CA . ALA A 1 95 ? -35.361 20.388 37.654 1.00 57.88 95 ALA A CA 1
ATOM 697 C C . ALA A 1 95 ? -35.489 21.913 37.850 1.00 57.88 95 ALA A C 1
ATOM 699 O O . ALA A 1 95 ? -36.132 22.358 38.795 1.00 57.88 95 ALA A O 1
ATOM 700 N N . VAL A 1 96 ? -34.931 22.730 36.947 1.00 56.91 96 VAL A N 1
ATOM 701 C CA . VAL A 1 96 ? -35.058 24.201 37.033 1.00 56.91 96 VAL A CA 1
ATOM 702 C C . VAL A 1 96 ? -36.476 24.684 36.702 1.00 56.91 96 VAL A C 1
ATOM 704 O O . VAL A 1 96 ? -36.963 25.621 37.330 1.00 56.91 96 VAL A O 1
ATOM 707 N N . LYS A 1 97 ? -37.175 24.040 35.755 1.00 55.78 97 LYS A N 1
ATOM 708 C CA . LYS A 1 97 ? -38.569 24.397 35.431 1.00 55.78 97 LYS A CA 1
ATOM 709 C C . LYS A 1 97 ? -39.554 24.035 36.543 1.00 55.78 97 LYS A C 1
ATOM 711 O O . LYS A 1 97 ? -40.543 24.741 36.706 1.00 55.78 97 LYS A O 1
ATOM 716 N N . ASP A 1 98 ? -39.265 22.991 37.313 1.00 56.25 98 ASP A N 1
ATOM 717 C CA . ASP A 1 98 ? -40.088 22.602 38.462 1.00 56.25 98 ASP A CA 1
ATOM 718 C C . ASP A 1 98 ? -39.898 23.559 39.665 1.00 56.25 98 ASP A C 1
ATOM 720 O O . ASP A 1 98 ? -40.776 23.652 40.520 1.00 56.25 98 ASP A O 1
ATOM 724 N N . ALA A 1 99 ? -38.797 24.325 39.712 1.00 57.03 99 ALA A N 1
ATOM 725 C CA . ALA A 1 99 ? -38.517 25.301 40.773 1.00 57.03 99 ALA A CA 1
ATOM 726 C C . ALA A 1 99 ? -39.141 26.694 40.532 1.00 57.03 99 ALA A C 1
ATOM 728 O O . ALA A 1 99 ? -39.477 27.382 41.493 1.00 57.03 99 ALA A O 1
ATOM 729 N N . ASP A 1 100 ? -39.329 27.104 39.273 1.00 53.34 100 ASP A N 1
ATOM 730 C CA . ASP A 1 100 ? -39.874 28.430 38.912 1.00 53.34 100 ASP A CA 1
ATOM 731 C C . ASP A 1 100 ? -41.421 28.464 38.890 1.00 53.34 100 ASP A C 1
ATOM 733 O O . ASP A 1 100 ? -42.049 29.514 38.983 1.00 53.34 100 ASP A O 1
ATOM 737 N N . GLY A 1 101 ? -42.073 27.297 38.830 1.00 53.94 101 GLY A N 1
ATOM 738 C CA . GLY A 1 101 ? -43.537 27.184 38.789 1.00 53.94 101 GLY A CA 1
ATOM 739 C C . GLY A 1 101 ? -44.257 27.236 40.144 1.00 53.94 101 GLY A C 1
ATOM 740 O O . GLY A 1 101 ? -45.486 27.274 40.158 1.00 53.94 101 GLY A O 1
ATOM 741 N N . SER A 1 102 ? -43.541 27.224 41.277 1.00 55.47 102 SER A N 1
ATOM 742 C CA . SER A 1 102 ? -44.162 27.107 42.612 1.00 55.47 102 SER A CA 1
ATOM 743 C C . SER A 1 102 ? -44.292 28.427 43.388 1.00 55.47 102 SER A C 1
ATOM 745 O O . SER A 1 102 ? -44.794 28.416 44.511 1.00 55.47 102 SER A O 1
ATOM 747 N N . SER A 1 103 ? -43.897 29.561 42.802 1.00 55.16 103 SER A N 1
ATOM 748 C CA . SER A 1 103 ? -43.918 30.877 43.462 1.00 55.16 103 SER A CA 1
ATOM 749 C C . SER A 1 103 ? -44.861 31.866 42.774 1.00 55.16 103 SER A C 1
ATOM 751 O O . SER A 1 103 ? -44.474 32.990 42.481 1.00 55.16 103 SER A O 1
ATOM 753 N N . ASN A 1 104 ? -46.107 31.473 42.492 1.00 50.66 104 ASN A N 1
ATOM 754 C CA . ASN A 1 104 ? -47.164 32.460 42.246 1.00 50.66 104 ASN A CA 1
ATOM 755 C C . ASN A 1 104 ? -48.559 31.917 42.587 1.00 50.66 104 ASN A C 1
ATOM 757 O O . ASN A 1 104 ? -49.376 31.709 41.698 1.00 50.66 104 ASN A O 1
ATOM 761 N N . SER A 1 105 ? -48.819 31.629 43.866 1.00 49.91 105 SER A N 1
ATOM 762 C CA . SER A 1 105 ? -50.182 31.586 44.425 1.00 49.91 105 SER A CA 1
ATOM 763 C C . SER A 1 105 ? -50.144 31.307 45.929 1.00 49.91 105 SER A C 1
ATOM 765 O O . SER A 1 105 ? -50.370 30.171 46.331 1.00 49.91 105 SER A O 1
ATOM 767 N N . THR A 1 106 ? -49.932 32.332 46.759 1.00 50.41 106 THR A N 1
ATOM 768 C CA . THR A 1 106 ? -50.689 32.472 48.020 1.00 50.41 106 THR A CA 1
ATOM 769 C C . THR A 1 106 ? -50.481 33.855 48.634 1.00 50.41 106 THR A C 1
ATOM 771 O O . THR A 1 106 ? -49.377 34.154 49.074 1.00 50.41 106 THR A O 1
ATOM 774 N N . GLN A 1 107 ? -51.600 34.585 48.697 1.00 47.38 107 GLN A N 1
ATOM 775 C CA . GLN A 1 107 ? -51.941 35.746 49.537 1.00 47.38 107 GLN A CA 1
ATOM 776 C C . GLN A 1 107 ? -51.234 37.083 49.303 1.00 47.38 107 GLN A C 1
ATOM 778 O O . GLN A 1 107 ? -50.000 37.176 49.449 1.00 47.38 107 GLN A O 1
#

pLDDT: mean 70.02, std 13.09, range [47.06, 88.06]

Organism: NCBI:txid1628268

Secondary structure (DSSP, 8-state):
--TT-HHHHHHHHHHHHHHHHHT-HHHHHHHHHHHHHHHHHHT-TT-HHHHHHHHHHHHHHHHHHHHHHHHHHHHHHHHHHHHHHHHHHHHHHHHHHHHHTTSS---

InterPro domains:
  IPR011990 Tetratricopeptide-like helical domain superfamily [G3DSA:1.25.40.10] (1-91)
  IPR011990 Tetratricopeptide-like helical domain superfamily [SSF48452] (3-58)